Protein AF-A0A2V9JQP0-F1 (afdb_monomer)

Mean predicted aligned error: 7.49 Å

Radius of gyration: 19.43 Å; Cα contacts (8 Å, |Δi|>4): 38; chains: 1; bounding box: 45×17×63 Å

pLDDT: mean 85.22, std 16.13, range [37.34, 96.06]

Foldseek 3Di:
DDPPLPPDDDLVVVLVVLVVVLVVLVVVLVVLVVVLVVDDPVDPVNVVSVVVNVVSVVVNVVSVVVSVVSVVVVVVSDDDD

Nearest PDB structures (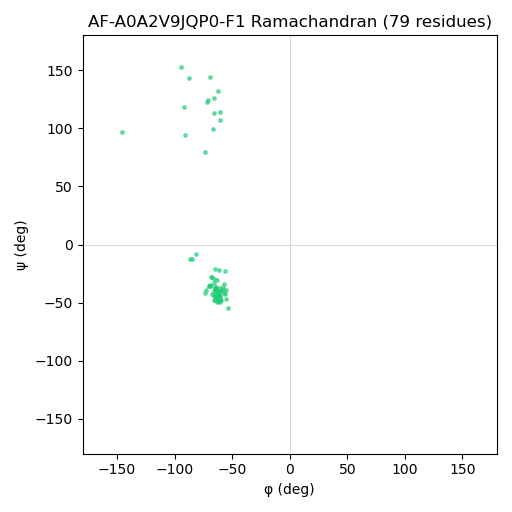foldseek):
  6jqa-assembly1_B  TM=7.916E-01  e=9.927E-01  Onion yellows phytoplasma OY-W
  6jqa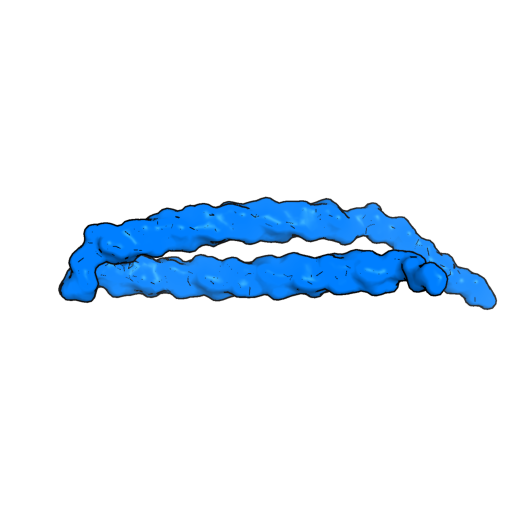-assembly1_A  TM=8.028E-01  e=1.379E+00  Onio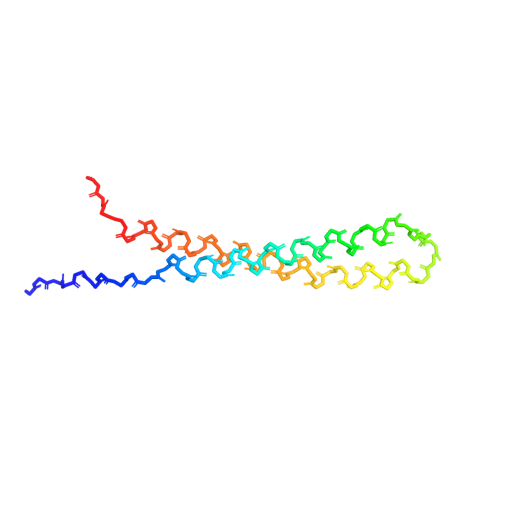n yellows phytoplasma OY-W
  3u0c-assembly1_A  TM=9.323E-01  e=3.036E+00  Shigella flexneri
  6jqa-assembly1_C  TM=8.056E-01  e=2.185E+00  Onion yellows phytoplasma OY-W
  5wkq-assembly1_A  TM=5.499E-01  e=1.916E+00  Shigella flexneri

Secondary structure (DSSP, 8-state):
----------HHHHHHHHHHHHHHHHHHHHHHHHHHHHS-TTSHHHHHHHHHHHHHHHHHHHHHHHHHHHHHHHHHTSPP-

Solvent-accessible surface area (backbone atoms only — not comparable to full-atom values): 4742 Å² total; per-residue (Å²): 132,86,81,77,78,80,84,72,84,62,64,65,59,55,46,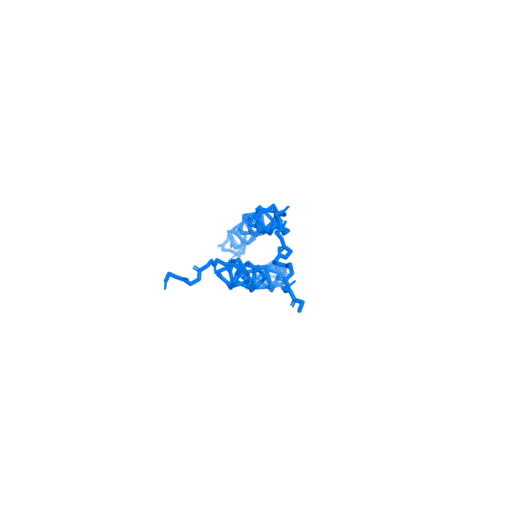48,52,50,51,52,53,39,53,51,43,50,54,51,44,53,53,40,49,53,51,35,73,71,41,58,84,89,38,69,66,22,56,54,42,50,58,60,41,50,62,46,53,54,51,43,53,52,43,51,50,54,48,49,55,50,50,52,58,52,56,74,68,49,82,84,130

Structure (mmCIF, N/CA/C/O backbone):
data_AF-A0A2V9JQP0-F1
#
_entry.id   AF-A0A2V9JQP0-F1
#
loop_
_atom_site.group_PDB
_atom_site.id
_atom_site.type_symbol
_atom_site.label_atom_id
_atom_site.label_alt_id
_atom_site.label_comp_id
_atom_site.label_asym_id
_atom_site.label_entity_id
_atom_site.label_seq_id
_atom_site.pdbx_PDB_ins_code
_atom_site.Cartn_x
_atom_site.Cartn_y
_atom_site.Cartn_z
_atom_site.occupancy
_atom_site.B_iso_or_equiv
_atom_site.auth_seq_id
_atom_site.auth_comp_id
_atom_site.auth_asym_id
_atom_site.auth_atom_id
_atom_site.pdbx_PDB_model_num
ATOM 1 N N . MET A 1 1 ? -21.723 -9.827 39.994 1.00 37.34 1 MET A N 1
ATOM 2 C CA . MET A 1 1 ? -20.684 -8.803 39.749 1.00 37.34 1 MET A CA 1
ATOM 3 C C . MET A 1 1 ? -20.947 -8.193 38.381 1.00 37.34 1 MET A C 1
ATOM 5 O O . MET A 1 1 ? -20.981 -8.956 37.421 1.00 37.34 1 MET A O 1
ATOM 9 N N . PRO A 1 2 ? -21.214 -6.884 38.276 1.00 39.69 2 PRO A N 1
ATOM 10 C CA . PRO A 1 2 ? -21.375 -6.232 36.984 1.00 39.69 2 PRO A CA 1
ATOM 11 C C . PRO A 1 2 ? -19.998 -6.140 36.316 1.00 39.69 2 PRO A C 1
ATOM 13 O O . PRO A 1 2 ? -19.052 -5.632 36.915 1.00 39.69 2 PRO A O 1
ATOM 16 N N . LYS A 1 3 ? -19.864 -6.697 35.107 1.00 39.94 3 LYS A N 1
ATOM 17 C CA . LYS A 1 3 ? -18.644 -6.569 34.305 1.00 39.94 3 LYS A CA 1
ATOM 18 C C . LYS A 1 3 ? -18.502 -5.096 33.929 1.00 39.94 3 LYS A C 1
ATOM 20 O O . LYS A 1 3 ? -19.347 -4.564 33.214 1.00 39.94 3 LYS A O 1
ATOM 25 N N . ALA A 1 4 ? -17.477 -4.432 34.455 1.00 41.00 4 ALA A N 1
ATOM 26 C CA . ALA A 1 4 ? -17.124 -3.089 34.031 1.00 41.00 4 ALA A CA 1
ATOM 27 C C . ALA A 1 4 ? -16.790 -3.145 32.534 1.00 41.00 4 ALA A C 1
ATOM 29 O O . ALA A 1 4 ? -15.833 -3.814 32.145 1.00 41.00 4 ALA A O 1
ATOM 30 N N . LYS A 1 5 ? -17.606 -2.492 31.696 1.00 46.88 5 LYS A N 1
ATOM 31 C CA . LYS A 1 5 ? -17.236 -2.198 30.310 1.00 46.88 5 LYS A CA 1
ATOM 32 C C . LYS A 1 5 ? -15.993 -1.320 30.391 1.00 46.88 5 LYS A C 1
ATOM 34 O O . LYS A 1 5 ? -16.067 -0.182 30.853 1.00 46.88 5 LYS A O 1
ATOM 39 N N . VAL A 1 6 ? -14.842 -1.890 30.053 1.00 47.03 6 VAL A N 1
ATOM 40 C CA . VAL A 1 6 ? -13.585 -1.154 29.980 1.00 47.03 6 VAL A CA 1
ATOM 41 C C . VAL A 1 6 ? -13.741 -0.178 28.820 1.00 47.03 6 VAL A C 1
ATOM 43 O O . VAL A 1 6 ? -13.664 -0.556 27.661 1.00 47.03 6 VAL A O 1
ATOM 46 N N . SER A 1 7 ? -14.058 1.073 29.143 1.00 51.16 7 SER A N 1
ATOM 47 C CA . SER A 1 7 ? -14.055 2.181 28.193 1.00 51.16 7 SER A CA 1
ATOM 48 C C . SER A 1 7 ? -12.602 2.548 27.894 1.00 51.16 7 SER A C 1
ATOM 50 O O . SER A 1 7 ? -12.055 3.482 28.478 1.00 51.16 7 SER A O 1
ATOM 52 N N . THR A 1 8 ? -11.955 1.786 27.019 1.00 49.62 8 THR A N 1
ATOM 53 C CA . THR A 1 8 ? -10.644 2.111 26.449 1.00 49.62 8 THR A CA 1
ATOM 54 C C . THR A 1 8 ? -10.843 2.897 25.160 1.00 49.62 8 THR A C 1
ATOM 56 O O . THR A 1 8 ? -10.998 2.325 24.092 1.00 49.62 8 THR A O 1
ATOM 59 N N . ILE A 1 9 ? -10.817 4.225 25.237 1.00 50.56 9 ILE A N 1
ATOM 60 C CA . ILE A 1 9 ? -10.507 5.049 24.059 1.00 50.56 9 ILE A CA 1
ATOM 61 C C . ILE A 1 9 ? -8.985 5.259 24.126 1.00 50.56 9 ILE A C 1
ATOM 63 O O . ILE A 1 9 ? -8.529 5.794 25.142 1.00 50.56 9 ILE A O 1
ATOM 67 N N . PRO A 1 10 ? -8.183 4.799 23.135 1.00 54.84 10 PRO A N 1
ATOM 68 C CA . PRO A 1 10 ? -8.3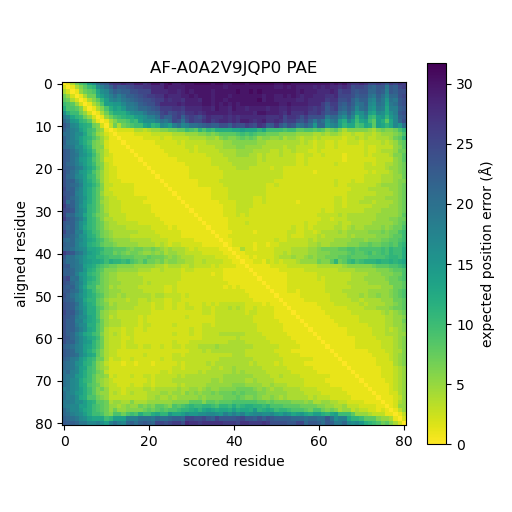73 5.161 21.728 1.00 54.84 10 PRO A CA 1
ATOM 69 C C . PRO A 1 10 ? -8.019 4.062 20.692 1.00 54.84 10 PRO A C 1
ATOM 71 O O . PRO A 1 10 ? -6.883 4.009 20.224 1.00 54.84 10 PRO A O 1
ATOM 74 N N . ASN A 1 11 ? -9.005 3.299 20.211 1.00 63.66 11 ASN A N 1
ATOM 75 C CA . ASN A 1 11 ? -8.876 2.588 18.922 1.00 63.66 11 ASN A CA 1
ATOM 76 C C . ASN A 1 11 ? -8.780 3.582 17.740 1.00 63.66 11 ASN A C 1
ATOM 78 O O . ASN A 1 11 ? -8.073 3.384 16.759 1.00 63.66 11 ASN A O 1
ATOM 82 N N . THR A 1 12 ? -9.401 4.760 17.859 1.00 77.25 12 THR A N 1
ATOM 83 C CA . THR A 1 12 ? -9.392 5.775 16.790 1.00 77.25 12 THR A CA 1
ATOM 84 C C . THR A 1 12 ? -8.021 6.398 16.526 1.00 77.25 12 THR A C 1
ATOM 86 O O . THR A 1 12 ? -7.761 6.818 15.402 1.00 77.25 12 THR A O 1
ATOM 89 N N . LYS A 1 13 ? -7.126 6.458 17.524 1.00 84.88 13 LYS A N 1
ATOM 90 C CA . LYS A 1 13 ? -5.753 6.951 17.323 1.00 84.88 13 LYS A CA 1
ATOM 91 C C . LYS A 1 13 ? -4.913 5.931 16.556 1.00 84.88 13 LYS A C 1
ATOM 93 O O . LYS A 1 13 ? -4.182 6.321 15.655 1.00 84.88 13 LYS A O 1
ATOM 98 N N . THR A 1 14 ? -5.049 4.650 16.894 1.00 85.00 14 THR A N 1
ATOM 99 C CA . THR A 1 14 ? -4.422 3.549 16.155 1.00 85.00 14 THR A CA 1
ATOM 100 C C . THR A 1 14 ? -4.918 3.534 14.714 1.00 85.00 14 THR A C 1
ATOM 102 O O . THR A 1 14 ? -4.107 3.591 13.795 1.00 85.00 14 THR A O 1
ATOM 105 N N . LEU A 1 15 ? -6.239 3.590 14.512 1.00 87.44 15 LEU A N 1
ATOM 106 C CA . LEU A 1 15 ? -6.844 3.677 13.185 1.00 87.44 15 LEU A CA 1
ATOM 107 C C . LEU A 1 15 ? -6.331 4.882 12.384 1.00 87.44 15 LEU A C 1
ATOM 109 O O . LEU A 1 15 ? -6.030 4.748 11.202 1.00 87.44 15 LEU A O 1
ATOM 113 N N . HIS A 1 16 ? -6.197 6.050 13.021 1.00 90.88 16 HIS A N 1
ATOM 114 C CA . HIS A 1 16 ? -5.640 7.240 12.378 1.00 90.88 16 HIS A CA 1
ATOM 115 C C . HIS A 1 16 ? -4.207 7.011 11.894 1.00 90.88 16 HIS A C 1
ATOM 117 O O . HIS A 1 16 ? -3.909 7.303 10.741 1.00 90.88 16 HIS A O 1
ATOM 123 N N . THR A 1 17 ? -3.337 6.452 12.740 1.00 91.06 17 THR A N 1
ATOM 124 C CA . THR A 1 17 ? -1.948 6.157 12.366 1.00 91.06 17 THR A CA 1
ATOM 125 C C . THR A 1 17 ? -1.873 5.151 11.218 1.00 91.06 17 THR A C 1
ATOM 127 O O . THR A 1 17 ? -1.171 5.409 10.244 1.00 91.06 17 THR A O 1
ATOM 130 N N . ILE A 1 18 ? -2.647 4.060 11.264 1.00 90.75 18 ILE A N 1
ATOM 131 C CA . ILE A 1 18 ? -2.649 3.065 10.177 1.00 90.75 18 ILE A CA 1
ATOM 132 C C . ILE A 1 18 ? -3.180 3.692 8.873 1.00 90.75 18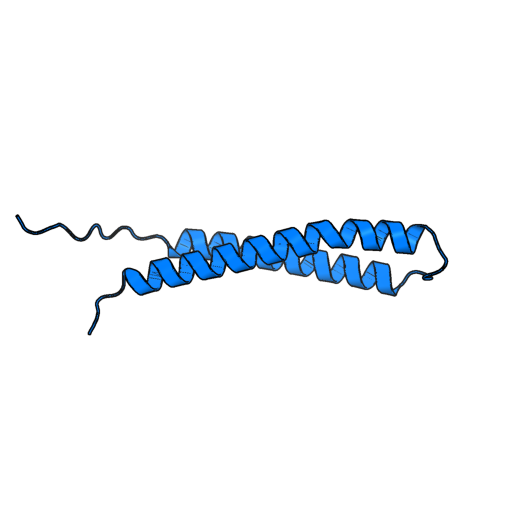 ILE A C 1
ATOM 134 O O . ILE A 1 18 ? -2.660 3.414 7.793 1.00 90.75 18 ILE A O 1
ATOM 138 N N . LEU A 1 19 ? -4.177 4.582 8.947 1.00 93.50 19 LEU A N 1
ATOM 139 C CA . LEU A 1 19 ? -4.676 5.320 7.782 1.00 93.50 19 LEU A CA 1
ATOM 140 C C . LEU A 1 19 ? -3.637 6.288 7.199 1.00 93.50 19 LEU A C 1
ATOM 142 O O . LEU A 1 19 ? -3.547 6.403 5.977 1.00 93.50 19 LEU A O 1
ATOM 146 N N . GLU A 1 20 ? -2.863 6.981 8.034 1.00 94.75 20 GLU A N 1
ATOM 147 C CA . GLU A 1 20 ? -1.766 7.844 7.578 1.00 94.75 20 GLU A CA 1
ATOM 148 C C . GLU A 1 20 ? -0.690 7.027 6.849 1.00 94.75 20 GLU A C 1
ATOM 150 O O . GLU A 1 20 ? -0.338 7.356 5.713 1.00 94.75 20 GLU A O 1
ATOM 155 N N . GLU A 1 21 ? -0.248 5.915 7.441 1.00 92.88 21 GLU A N 1
ATOM 156 C CA . GLU A 1 21 ? 0.725 4.991 6.838 1.00 92.88 21 GLU A CA 1
ATOM 157 C C . GLU A 1 21 ? 0.207 4.390 5.519 1.00 92.88 21 GLU A C 1
ATOM 159 O O . GLU A 1 21 ? 0.940 4.293 4.526 1.00 92.88 21 GLU A O 1
ATOM 164 N N . TYR A 1 22 ? -1.083 4.045 5.463 1.00 94.56 22 TYR A N 1
ATOM 165 C CA . TYR A 1 22 ? -1.732 3.570 4.242 1.00 94.56 22 TYR A CA 1
ATOM 166 C C . TYR A 1 22 ? -1.722 4.638 3.141 1.00 94.56 22 TYR A C 1
ATOM 168 O O . TYR A 1 22 ? -1.405 4.341 1.988 1.00 94.56 22 TYR A O 1
ATOM 176 N N . GLN A 1 23 ? -2.019 5.899 3.474 1.00 95.75 23 GLN A N 1
ATOM 177 C CA . GLN A 1 23 ? -1.970 6.998 2.506 1.00 95.75 23 GLN A CA 1
ATOM 178 C C . GLN A 1 23 ? -0.553 7.256 1.983 1.00 95.75 23 GLN A C 1
ATOM 180 O O . GLN A 1 23 ? -0.388 7.586 0.806 1.00 95.75 23 GLN A O 1
ATOM 185 N N . GLU A 1 24 ? 0.469 7.133 2.827 1.00 95.12 24 GLU A N 1
ATOM 186 C CA . GLU A 1 24 ? 1.867 7.236 2.400 1.00 95.12 24 GLU A CA 1
ATOM 187 C C . GLU A 1 24 ? 2.245 6.098 1.450 1.00 95.12 24 GLU A C 1
ATOM 189 O O . GLU A 1 24 ? 2.732 6.359 0.345 1.00 95.12 24 GLU A O 1
ATOM 194 N N . THR A 1 25 ? 1.902 4.861 1.811 1.00 94.25 25 THR A N 1
ATOM 195 C CA . THR A 1 25 ? 2.136 3.672 0.976 1.00 94.25 25 THR A CA 1
ATOM 196 C C . THR A 1 25 ? 1.424 3.785 -0.375 1.00 94.25 25 THR A C 1
ATOM 198 O O . THR A 1 25 ? 2.001 3.468 -1.416 1.00 94.25 25 THR A O 1
ATOM 201 N N . LEU A 1 26 ? 0.203 4.329 -0.400 1.00 95.44 26 LEU A N 1
ATOM 202 C CA . LEU A 1 26 ? -0.541 4.586 -1.634 1.00 95.44 26 LEU A CA 1
ATOM 203 C C . LEU A 1 26 ? 0.178 5.599 -2.544 1.00 95.44 26 LEU A C 1
ATOM 205 O O . LEU A 1 26 ? 0.241 5.409 -3.761 1.00 95.44 26 LEU A O 1
ATOM 209 N N . ARG A 1 27 ? 0.757 6.666 -1.975 1.00 95.44 27 ARG A N 1
ATOM 210 C CA . ARG A 1 27 ? 1.556 7.647 -2.738 1.00 95.44 27 ARG A CA 1
ATOM 211 C C . ARG A 1 27 ? 2.840 7.028 -3.293 1.00 95.44 27 ARG A C 1
ATOM 213 O O . ARG A 1 27 ? 3.294 7.436 -4.365 1.00 95.44 27 ARG A O 1
ATOM 220 N N . ASP A 1 28 ? 3.435 6.079 -2.580 1.00 94.06 28 ASP A N 1
ATOM 221 C CA . ASP A 1 28 ? 4.622 5.347 -3.034 1.00 94.06 28 ASP A CA 1
ATOM 222 C C . ASP A 1 28 ? 4.293 4.349 -4.146 1.00 94.06 28 ASP A C 1
ATOM 224 O O . ASP A 1 28 ? 5.039 4.254 -5.129 1.00 94.06 28 ASP A O 1
ATOM 228 N N . ALA A 1 29 ? 3.144 3.676 -4.047 1.00 93.62 29 ALA A N 1
ATOM 229 C CA . ALA A 1 29 ? 2.625 2.802 -5.092 1.00 93.62 29 ALA A CA 1
ATOM 230 C C . ALA A 1 29 ? 2.354 3.585 -6.385 1.00 93.62 29 ALA A C 1
ATOM 232 O O . ALA A 1 29 ? 2.827 3.188 -7.448 1.00 93.62 29 ALA A O 1
ATOM 233 N N . ASP A 1 30 ? 1.673 4.734 -6.300 1.00 95.31 30 ASP A N 1
ATOM 234 C CA . ASP A 1 30 ? 1.398 5.600 -7.457 1.00 95.31 30 ASP A CA 1
ATOM 235 C C . ASP A 1 30 ? 2.691 6.114 -8.115 1.00 95.31 30 ASP A C 1
ATOM 237 O O . ASP A 1 30 ? 2.836 6.064 -9.339 1.00 95.31 30 ASP A O 1
ATOM 241 N N . ARG A 1 31 ? 3.679 6.548 -7.318 1.00 94.50 31 ARG A N 1
ATOM 242 C CA . ARG A 1 31 ? 4.995 6.967 -7.835 1.00 94.50 31 ARG A CA 1
ATOM 243 C C . ARG A 1 31 ? 5.723 5.830 -8.548 1.00 94.50 31 ARG A C 1
ATOM 245 O O . ARG A 1 31 ? 6.239 6.034 -9.649 1.00 94.50 31 ARG A O 1
ATOM 252 N N . SER A 1 32 ? 5.749 4.648 -7.940 1.00 93.12 32 SER A N 1
ATOM 253 C CA . SER A 1 32 ? 6.395 3.463 -8.513 1.00 93.12 32 SER A CA 1
ATOM 254 C C . SER A 1 32 ? 5.701 3.022 -9.800 1.00 93.12 32 SER A C 1
ATOM 256 O O . SER A 1 32 ? 6.363 2.801 -10.812 1.00 93.12 32 SER A O 1
ATOM 258 N N . LEU A 1 33 ? 4.367 3.002 -9.813 1.00 94.19 33 LEU A N 1
ATOM 259 C CA . LEU A 1 33 ? 3.578 2.659 -10.993 1.00 94.19 33 LEU A CA 1
ATOM 260 C C . LEU A 1 33 ? 3.816 3.647 -12.141 1.00 94.19 33 LEU A C 1
ATOM 262 O O . LEU A 1 33 ? 4.064 3.228 -13.269 1.00 94.19 33 LEU A O 1
ATOM 266 N N . LYS A 1 34 ? 3.816 4.957 -11.866 1.00 96.06 34 LYS A N 1
ATOM 267 C CA . LYS A 1 34 ? 4.141 5.984 -12.872 1.00 96.06 34 LYS A CA 1
ATOM 268 C C . LYS A 1 34 ? 5.529 5.784 -13.469 1.00 96.06 34 LYS A C 1
ATOM 270 O O . LYS A 1 34 ? 5.702 5.952 -14.674 1.00 96.06 34 LYS A O 1
ATOM 275 N N . LYS A 1 35 ? 6.509 5.402 -12.647 1.00 94.12 35 LYS A N 1
ATOM 276 C CA . LYS A 1 35 ? 7.864 5.109 -13.118 1.00 94.12 35 LYS A CA 1
ATOM 277 C C . LYS A 1 35 ? 7.887 3.875 -14.017 1.00 94.12 35 LYS A C 1
ATOM 279 O O . LYS A 1 35 ? 8.418 3.971 -15.118 1.00 94.12 35 LYS A O 1
ATOM 284 N N . VAL A 1 36 ? 7.247 2.775 -13.617 1.00 94.75 36 VAL A N 1
ATOM 285 C CA . VAL A 1 36 ? 7.100 1.569 -14.456 1.00 94.75 36 VAL A CA 1
ATOM 286 C C . VAL A 1 36 ? 6.456 1.912 -15.803 1.00 94.75 36 VAL A C 1
ATOM 288 O O . VAL A 1 36 ? 6.988 1.543 -16.845 1.00 94.75 36 VAL A O 1
ATOM 291 N N . LEU A 1 37 ? 5.365 2.685 -15.799 1.00 94.69 37 LEU A N 1
ATOM 292 C CA . LEU A 1 37 ? 4.655 3.106 -17.015 1.00 94.69 37 LEU A CA 1
ATOM 293 C C . LEU A 1 37 ? 5.481 4.027 -17.929 1.00 94.69 37 LEU A C 1
ATOM 295 O O . LEU A 1 37 ? 5.178 4.137 -19.114 1.00 94.69 37 LEU A O 1
ATOM 299 N N . SER A 1 38 ? 6.509 4.693 -17.396 1.00 96.06 38 SER A N 1
ATOM 300 C CA . SER A 1 38 ? 7.419 5.538 -18.180 1.00 96.06 38 SER A CA 1
ATOM 301 C C . SER A 1 38 ? 8.568 4.767 -18.841 1.00 96.06 38 SER A C 1
ATOM 303 O O . SER A 1 38 ? 9.270 5.325 -19.685 1.00 96.06 38 SER A O 1
ATOM 305 N N . LEU A 1 39 ? 8.784 3.505 -18.456 1.00 95.81 39 LEU A N 1
ATOM 306 C CA . LEU A 1 39 ? 9.889 2.679 -18.937 1.00 95.81 39 LEU A CA 1
ATOM 307 C C . LEU A 1 39 ? 9.472 1.819 -20.132 1.00 95.81 39 LEU A C 1
ATOM 309 O O . LEU A 1 39 ? 8.314 1.432 -20.276 1.00 95.81 39 LEU A O 1
ATOM 313 N N . ASN A 1 40 ? 10.446 1.485 -20.982 1.00 94.12 40 ASN A N 1
ATOM 314 C CA . ASN A 1 40 ? 10.242 0.524 -22.064 1.00 94.12 40 ASN A CA 1
ATOM 315 C C . ASN A 1 40 ? 10.104 -0.896 -21.471 1.00 94.12 40 ASN A C 1
ATOM 317 O O . ASN A 1 40 ? 11.048 -1.329 -20.803 1.00 94.12 40 ASN A O 1
ATOM 321 N N . PRO A 1 41 ? 9.017 -1.644 -21.746 1.00 94.31 41 PRO A N 1
ATOM 322 C CA . PRO A 1 41 ? 8.843 -3.024 -21.278 1.00 94.31 41 PRO A CA 1
ATOM 323 C C . PRO A 1 41 ? 9.960 -4.001 -21.681 1.00 94.31 41 PRO A C 1
ATOM 325 O O . PRO A 1 41 ? 10.160 -5.019 -21.022 1.00 94.31 41 PRO A O 1
ATOM 328 N N . GLU A 1 42 ? 10.710 -3.700 -22.744 1.00 95.44 42 GLU A N 1
ATOM 329 C CA . GLU A 1 42 ? 11.860 -4.508 -23.177 1.00 95.44 42 GLU A CA 1
ATOM 330 C C . GLU A 1 42 ? 13.146 -4.219 -22.381 1.00 95.44 42 GLU A C 1
ATOM 332 O O . GLU A 1 42 ? 14.145 -4.917 -22.538 1.00 95.44 42 GLU A O 1
ATOM 337 N N . SER A 1 43 ? 13.149 -3.185 -21.534 1.00 95.69 43 SER A N 1
ATOM 338 C CA . SER A 1 43 ? 14.312 -2.822 -20.720 1.00 95.69 43 SER A CA 1
ATOM 339 C C . SER A 1 43 ? 14.336 -3.571 -19.387 1.00 95.69 43 SER A C 1
ATOM 341 O O . SER A 1 43 ? 13.307 -3.739 -18.738 1.00 95.69 43 SER A O 1
ATOM 343 N N . GLU A 1 44 ? 15.528 -3.951 -18.926 1.00 95.19 44 GLU A N 1
ATOM 344 C CA . GLU A 1 44 ? 15.736 -4.541 -17.593 1.00 95.19 44 GLU A CA 1
ATOM 345 C C . GLU A 1 44 ? 15.191 -3.636 -16.475 1.00 95.19 44 GLU A C 1
ATOM 347 O O . GLU A 1 44 ? 14.509 -4.100 -15.565 1.00 95.19 44 GLU A O 1
ATOM 352 N N . ALA A 1 45 ? 15.364 -2.318 -16.621 1.00 93.75 45 ALA A N 1
ATOM 353 C CA . ALA A 1 45 ? 14.857 -1.326 -15.678 1.00 93.75 45 ALA A CA 1
ATOM 354 C C . ALA A 1 45 ? 13.334 -1.408 -15.465 1.00 93.75 45 ALA A C 1
ATOM 356 O O . ALA A 1 45 ? 12.863 -1.147 -14.360 1.00 93.75 45 ALA A O 1
ATOM 357 N N . TYR A 1 46 ? 12.553 -1.763 -16.494 1.00 95.38 46 TYR A N 1
ATOM 358 C CA . TYR A 1 46 ? 11.108 -1.954 -16.342 1.00 95.38 46 TYR A CA 1
ATOM 359 C C . TYR A 1 46 ? 10.806 -3.080 -15.349 1.00 95.38 46 TYR A C 1
ATOM 361 O O . TYR A 1 46 ? 10.001 -2.901 -14.435 1.00 95.38 46 TYR A O 1
ATOM 369 N N . TRP A 1 47 ? 11.489 -4.215 -15.493 1.00 95.06 47 TRP A N 1
ATOM 370 C CA . TRP A 1 47 ? 11.301 -5.387 -14.640 1.00 95.06 47 TRP A CA 1
ATOM 371 C C . TRP A 1 47 ? 11.824 -5.164 -13.220 1.00 95.06 47 TRP A C 1
ATOM 373 O O . TRP A 1 47 ? 11.182 -5.600 -12.260 1.00 95.06 47 TRP A O 1
ATOM 383 N N . ASP A 1 48 ? 12.918 -4.418 -13.068 1.00 94.75 48 ASP A N 1
ATOM 384 C CA . ASP A 1 48 ? 13.426 -4.001 -11.758 1.00 94.75 48 ASP A CA 1
ATOM 385 C C . ASP A 1 48 ? 12.412 -3.136 -11.006 1.00 94.75 48 ASP A C 1
ATOM 387 O O . ASP A 1 48 ? 12.132 -3.366 -9.828 1.00 94.75 48 ASP A O 1
ATOM 391 N N . GLU A 1 49 ? 11.838 -2.131 -11.670 1.00 94.00 49 GLU A N 1
ATOM 392 C CA . GLU A 1 49 ? 10.840 -1.259 -11.047 1.00 94.00 49 GLU A CA 1
ATOM 393 C C . GLU A 1 49 ? 9.518 -1.990 -10.790 1.00 94.00 49 GLU A C 1
ATOM 395 O O . GLU A 1 49 ? 8.898 -1.780 -9.747 1.00 94.00 49 GLU A O 1
ATOM 400 N N . LEU A 1 50 ? 9.118 -2.907 -11.674 1.00 93.62 50 LEU A N 1
ATOM 401 C CA . LEU A 1 50 ? 7.951 -3.759 -11.452 1.00 93.62 50 LEU A CA 1
ATOM 402 C C . LEU A 1 50 ? 8.148 -4.672 -10.232 1.00 93.62 50 LEU A C 1
ATOM 404 O O . LEU A 1 50 ? 7.238 -4.832 -9.419 1.00 93.62 50 LEU A O 1
ATOM 408 N N . THR A 1 51 ? 9.353 -5.216 -10.052 1.00 94.69 51 THR A N 1
ATOM 409 C CA . THR A 1 51 ? 9.696 -6.041 -8.884 1.00 94.69 51 THR A CA 1
ATOM 410 C C . THR A 1 51 ? 9.650 -5.229 -7.591 1.00 94.69 51 THR A C 1
ATOM 412 O O . THR A 1 51 ? 9.173 -5.727 -6.574 1.00 94.69 51 THR A O 1
ATOM 415 N N . LYS A 1 52 ? 10.074 -3.958 -7.623 1.00 92.25 52 LYS A N 1
ATOM 416 C CA . LYS A 1 52 ? 9.969 -3.038 -6.475 1.00 92.25 52 LYS A CA 1
ATOM 417 C C . LYS A 1 52 ? 8.528 -2.653 -6.144 1.00 92.25 52 LYS A C 1
ATOM 419 O O . LYS A 1 52 ? 8.241 -2.366 -4.986 1.00 92.25 52 LYS A O 1
ATOM 424 N N . LEU A 1 53 ? 7.624 -2.660 -7.126 1.00 93.44 53 LEU A N 1
ATOM 425 C CA . LEU A 1 53 ? 6.207 -2.370 -6.902 1.00 93.44 53 LEU A CA 1
ATOM 426 C C . LEU A 1 53 ? 5.517 -3.473 -6.086 1.00 93.44 53 LEU A C 1
ATOM 428 O O . LEU A 1 53 ? 4.666 -3.168 -5.254 1.00 93.44 53 LEU A O 1
ATOM 432 N N . HIS A 1 54 ? 5.898 -4.738 -6.282 1.00 90.81 54 HIS A N 1
ATOM 433 C CA . HIS A 1 54 ? 5.274 -5.874 -5.599 1.00 90.81 54 HIS A CA 1
ATOM 434 C C . HIS A 1 54 ? 5.230 -5.751 -4.060 1.00 90.81 54 HIS A C 1
ATOM 436 O O . HIS A 1 54 ? 4.128 -5.798 -3.515 1.00 90.81 54 HIS A O 1
ATOM 442 N N . PRO A 1 55 ? 6.348 -5.529 -3.336 1.00 94.31 55 PRO A N 1
ATOM 443 C CA . PRO A 1 55 ? 6.308 -5.395 -1.880 1.00 94.31 55 PRO A CA 1
ATOM 444 C C . PRO A 1 55 ? 5.487 -4.189 -1.409 1.00 94.31 55 PRO A C 1
ATOM 446 O O . PRO A 1 55 ? 4.875 -4.265 -0.349 1.00 94.31 55 PRO A O 1
ATOM 449 N N . ILE A 1 56 ? 5.423 -3.100 -2.187 1.00 93.69 56 ILE A N 1
ATOM 450 C CA . ILE A 1 56 ? 4.595 -1.930 -1.849 1.00 93.69 56 ILE A CA 1
ATOM 451 C C . ILE A 1 56 ? 3.112 -2.314 -1.871 1.00 93.69 56 ILE A C 1
ATOM 453 O O . ILE A 1 56 ? 2.375 -1.975 -0.948 1.00 93.69 56 ILE A O 1
ATOM 457 N N . LEU A 1 57 ? 2.680 -3.055 -2.896 1.00 93.00 57 LEU A N 1
ATOM 458 C CA . LEU A 1 57 ? 1.300 -3.531 -2.999 1.00 93.00 57 LEU A CA 1
ATOM 459 C C . LEU A 1 57 ? 0.950 -4.509 -1.870 1.00 93.00 57 LEU A C 1
ATOM 461 O O . LEU A 1 57 ? -0.125 -4.390 -1.290 1.00 93.00 57 LEU A O 1
ATOM 465 N N . THR A 1 58 ? 1.866 -5.412 -1.511 1.00 94.44 58 THR A N 1
ATOM 466 C CA . THR A 1 58 ? 1.680 -6.339 -0.382 1.00 94.44 58 THR A CA 1
ATOM 467 C C . THR A 1 58 ? 1.529 -5.596 0.948 1.00 94.44 58 THR A C 1
ATOM 469 O O . THR A 1 58 ? 0.638 -5.910 1.736 1.00 94.44 58 THR A O 1
ATOM 472 N N . THR A 1 59 ? 2.360 -4.579 1.203 1.00 93.50 59 THR A N 1
ATOM 473 C CA . THR A 1 59 ? 2.221 -3.734 2.400 1.00 93.50 59 THR A CA 1
ATOM 474 C C . THR A 1 59 ? 0.882 -3.001 2.398 1.00 93.50 59 THR A C 1
ATOM 476 O O . THR A 1 59 ? 0.205 -2.966 3.420 1.00 93.50 59 THR A O 1
ATOM 479 N N . MET A 1 60 ? 0.462 -2.470 1.247 1.00 93.06 60 MET A N 1
ATOM 480 C CA . MET A 1 60 ? -0.812 -1.764 1.109 1.00 93.06 60 MET A CA 1
ATOM 481 C C . MET A 1 60 ? -2.015 -2.671 1.407 1.00 93.06 60 MET A C 1
ATOM 483 O O . MET A 1 60 ? -2.926 -2.253 2.119 1.00 93.06 60 MET A O 1
ATOM 487 N N . GLU A 1 61 ? -2.006 -3.913 0.913 1.00 93.12 61 GLU A N 1
ATOM 488 C CA . GLU A 1 61 ? -3.024 -4.924 1.230 1.00 93.12 61 GLU A CA 1
ATOM 489 C C . GLU A 1 61 ? -3.051 -5.235 2.733 1.00 93.12 61 GLU A C 1
ATOM 491 O O . GLU A 1 61 ? -4.114 -5.213 3.353 1.00 93.12 61 GLU A O 1
ATOM 496 N N . SER A 1 62 ? -1.880 -5.449 3.343 1.00 91.94 62 SER A N 1
ATOM 497 C CA . SER A 1 62 ? -1.784 -5.705 4.782 1.00 91.94 62 SER A CA 1
ATOM 498 C C . SER A 1 62 ? -2.334 -4.542 5.609 1.00 91.94 62 SER A C 1
ATOM 500 O O . SER A 1 62 ? -3.086 -4.774 6.551 1.00 91.94 62 SER A O 1
ATOM 502 N N . SER A 1 63 ? -1.989 -3.298 5.267 1.00 90.94 63 SER A N 1
ATOM 503 C CA . SER A 1 63 ? -2.494 -2.112 5.964 1.00 90.94 63 SER A CA 1
ATOM 504 C C . SER A 1 63 ? -4.004 -1.947 5.792 1.00 90.94 63 SER A C 1
ATOM 506 O O . SER A 1 63 ? -4.680 -1.585 6.751 1.00 90.94 63 SER A O 1
ATOM 508 N N . ALA A 1 64 ? -4.549 -2.238 4.606 1.00 92.00 64 ALA A N 1
ATOM 509 C CA . ALA A 1 64 ? -5.992 -2.203 4.370 1.00 92.00 64 ALA A CA 1
ATOM 510 C C . ALA A 1 64 ? -6.743 -3.215 5.253 1.00 92.00 64 ALA A C 1
ATOM 512 O O . ALA A 1 64 ? -7.757 -2.858 5.853 1.00 92.00 64 ALA A O 1
ATOM 513 N N . ASN A 1 65 ? -6.212 -4.433 5.394 1.00 92.81 65 ASN A N 1
ATOM 514 C CA . ASN A 1 65 ? -6.780 -5.442 6.290 1.00 92.81 65 ASN A CA 1
ATOM 515 C C . ASN A 1 65 ? -6.730 -4.980 7.755 1.00 92.81 65 ASN A C 1
ATOM 517 O O . ASN A 1 65 ? -7.749 -5.029 8.438 1.00 92.81 65 ASN A O 1
ATOM 521 N N . SER A 1 66 ? -5.600 -4.431 8.215 1.00 89.75 66 SER A N 1
ATOM 522 C CA . SER A 1 66 ? -5.483 -3.892 9.579 1.00 89.75 66 SER A CA 1
ATOM 523 C C . SER A 1 66 ? -6.459 -2.740 9.852 1.00 89.75 66 SER A C 1
ATOM 525 O O . SER A 1 66 ? -7.000 -2.633 10.950 1.00 89.75 66 SER A O 1
ATOM 527 N N . ILE A 1 67 ? -6.708 -1.874 8.861 1.00 91.38 67 ILE A N 1
ATOM 528 C CA . ILE A 1 67 ? -7.725 -0.811 8.951 1.00 91.38 67 ILE A CA 1
ATOM 529 C C . ILE A 1 67 ? -9.114 -1.421 9.124 1.00 91.38 67 ILE A C 1
ATOM 531 O O . ILE A 1 67 ? -9.883 -0.952 9.962 1.00 91.38 67 ILE A O 1
ATOM 535 N N . GLN A 1 68 ? -9.443 -2.447 8.335 1.00 91.62 68 GLN A N 1
ATOM 536 C CA . GLN A 1 68 ? -10.741 -3.108 8.406 1.00 91.62 68 GLN A CA 1
ATOM 537 C C . GLN A 1 68 ? -10.958 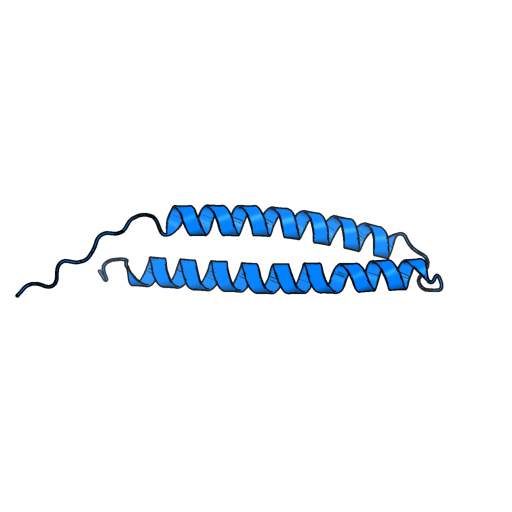-3.773 9.770 1.00 91.62 68 GLN A C 1
ATOM 539 O O . GLN A 1 68 ? -11.982 -3.515 10.401 1.00 91.62 68 GLN A O 1
ATOM 544 N N . GLU A 1 69 ? -9.989 -4.553 10.251 1.00 90.31 69 GLU A N 1
ATOM 545 C CA . GLU A 1 69 ? -10.050 -5.198 11.570 1.00 90.31 69 GLU A CA 1
ATOM 546 C C . GLU A 1 69 ? -10.246 -4.167 12.690 1.00 90.31 69 GLU A C 1
ATOM 548 O O . GLU A 1 69 ? -11.050 -4.357 13.602 1.00 90.31 69 GLU A O 1
ATOM 553 N N . GLU A 1 70 ? -9.554 -3.030 12.610 1.00 88.00 70 GLU A N 1
ATOM 554 C CA . GLU A 1 70 ? -9.668 -1.977 13.615 1.00 88.00 70 GLU A CA 1
ATOM 555 C C . GLU A 1 70 ? -11.032 -1.265 13.580 1.00 88.00 70 GLU A C 1
ATOM 557 O O . GLU A 1 70 ? -11.573 -0.901 14.630 1.00 88.00 70 GLU A O 1
ATOM 562 N N . ILE A 1 71 ? -11.621 -1.096 12.392 1.00 88.81 71 ILE A N 1
ATOM 563 C CA . ILE A 1 71 ? -12.991 -0.588 12.233 1.00 88.81 71 ILE A CA 1
ATOM 564 C C . ILE A 1 71 ? -14.006 -1.581 12.810 1.00 88.81 71 ILE A C 1
ATOM 566 O O . ILE A 1 71 ? -14.912 -1.161 13.529 1.00 88.81 71 ILE A O 1
ATOM 570 N N . GLU A 1 72 ? -13.858 -2.877 12.539 1.00 89.06 72 GLU A N 1
ATOM 571 C CA . GLU A 1 72 ? -14.727 -3.925 13.093 1.00 89.06 72 GLU A CA 1
ATOM 572 C C . GLU A 1 72 ? -14.652 -3.941 14.627 1.00 89.06 72 GLU A C 1
ATOM 574 O O . GLU A 1 72 ? -15.680 -3.843 15.299 1.00 89.06 72 GLU A O 1
ATOM 579 N N . ASN 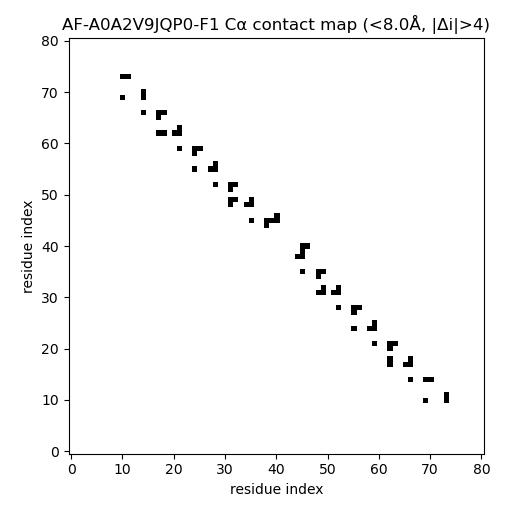A 1 73 ? -13.440 -3.894 15.190 1.00 86.44 73 ASN A N 1
ATOM 580 C CA . ASN A 1 73 ? -13.229 -3.787 16.636 1.00 86.44 73 ASN A CA 1
ATOM 581 C C . ASN A 1 73 ? -13.890 -2.542 17.246 1.00 86.44 73 ASN A C 1
ATOM 583 O O . ASN A 1 73 ? -14.347 -2.579 18.391 1.00 86.44 73 ASN A O 1
ATOM 587 N N . LEU A 1 74 ? -13.894 -1.414 16.527 1.00 85.06 74 LEU A N 1
ATOM 588 C CA . LEU A 1 74 ? -14.571 -0.190 16.960 1.00 85.06 74 LEU A CA 1
ATOM 589 C C . LEU A 1 74 ? -16.090 -0.352 16.964 1.00 85.06 74 LEU A C 1
ATOM 591 O O . LEU A 1 74 ? -16.734 0.104 17.908 1.00 85.06 74 LEU A O 1
ATOM 595 N N . ILE A 1 75 ? -16.648 -0.987 15.931 1.00 85.56 75 ILE A N 1
ATOM 596 C CA . ILE A 1 75 ? -18.087 -1.244 15.806 1.00 85.56 75 ILE A CA 1
ATOM 597 C C . ILE A 1 75 ? -18.564 -2.161 16.936 1.00 85.56 75 ILE A C 1
ATOM 599 O O . ILE A 1 75 ? -19.540 -1.822 17.601 1.00 85.56 75 ILE A O 1
ATOM 603 N N . ASP A 1 76 ? -17.841 -3.244 17.227 1.00 85.44 76 ASP A N 1
ATOM 604 C CA . ASP A 1 76 ? -18.186 -4.207 18.288 1.00 85.44 76 ASP A CA 1
ATOM 605 C C . ASP A 1 76 ? -18.214 -3.588 19.698 1.00 85.44 76 ASP A C 1
ATOM 607 O O . ASP A 1 76 ? -18.835 -4.114 20.625 1.00 85.44 76 ASP A O 1
ATOM 611 N N . GLN A 1 77 ? -17.524 -2.460 19.888 1.00 80.75 77 GLN A N 1
ATOM 612 C CA . GLN A 1 77 ? -17.505 -1.719 21.151 1.00 80.75 77 GLN A CA 1
ATOM 613 C C . GLN A 1 77 ? -18.656 -0.714 21.281 1.00 80.75 77 GLN A C 1
ATOM 615 O O . GLN A 1 77 ? -18.887 -0.195 22.383 1.00 80.75 77 GLN A O 1
ATOM 620 N N . LEU A 1 78 ? -19.373 -0.422 20.193 1.00 80.94 78 LEU A N 1
ATOM 621 C CA . LEU A 1 78 ? -20.543 0.446 20.236 1.00 80.94 78 LEU A CA 1
ATOM 622 C C . LEU A 1 78 ? -21.684 -0.255 20.992 1.00 80.94 78 LEU A C 1
ATOM 624 O O . LEU A 1 78 ? -21.824 -1.477 20.939 1.00 80.94 78 LEU A O 1
ATOM 628 N N . PRO A 1 79 ? -22.497 0.489 21.758 1.00 78.25 79 PRO A N 1
ATOM 629 C CA . PRO A 1 79 ? -23.704 -0.082 22.333 1.00 78.25 79 PRO A CA 1
ATOM 630 C C . PRO A 1 79 ? -24.647 -0.529 21.207 1.00 78.25 79 PR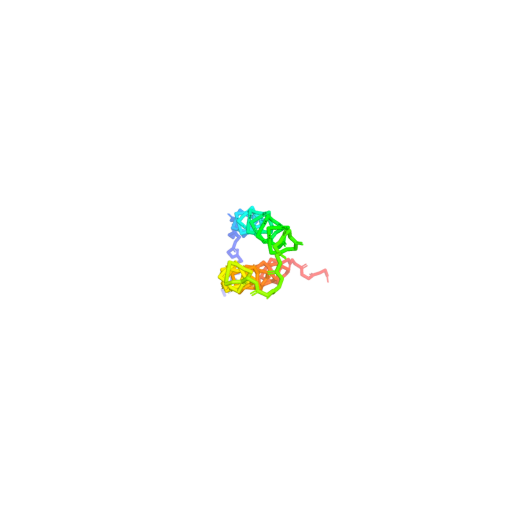O A C 1
ATOM 632 O O . PRO A 1 79 ? -24.894 0.237 20.281 1.00 78.25 79 PRO A O 1
ATOM 635 N N . GLU A 1 80 ? -25.176 -1.751 21.304 1.00 75.44 80 GLU A N 1
ATOM 636 C CA . GLU A 1 80 ? -26.358 -2.139 20.532 1.00 75.44 80 GLU A CA 1
ATOM 637 C C . GLU A 1 80 ? -27.543 -1.295 21.033 1.00 75.44 80 GLU A C 1
ATOM 639 O O . GLU A 1 80 ? -27.770 -1.233 22.248 1.00 75.44 80 GLU A O 1
ATOM 644 N N . ASP A 1 81 ? -28.222 -0.601 20.115 1.00 63.59 81 ASP A N 1
ATOM 645 C CA . ASP A 1 81 ? -29.465 0.141 20.387 1.00 63.59 81 ASP A CA 1
ATOM 646 C C . ASP A 1 81 ? -30.593 -0.784 20.885 1.00 63.59 81 ASP A C 1
ATOM 648 O O . ASP A 1 81 ? -30.747 -1.904 20.338 1.00 63.59 81 ASP A O 1
#

Sequence (81 aa):
MPKAKVSTIPNTKTLHTILEEYQETLRDADRSLKKVLSLNPESEAYWDELTKLHPILTTMESSANSIQEEIENLIDQLPED